Protein AF-A0A0F8ZJ86-F1 (afdb_monomer_lite)

Radius of gyration: 13.64 Å; chains: 1; bounding box: 29×19×41 Å

Foldseek 3Di:
DDKDKDKDFDADFFAAFFDKDKDKDFAQVFAAPKDKDKDWDDWPDPQWDWDWDWDGTHRRITMIMITTDRRHTGRHGGGMMIIIIHDDPD

Secondary structure (DSSP, 8-state):
---EEEEEE--SPPBPTT-EEEEEEE-TT--TT-EEEEEE-S---SS--EEEEEEEEETTEEEEEEEE-SSS-BS-TT-EEEEEEE----

Sequence (90 aa):
IDAYAGIITLDDTDLGTGAEIRMVVSNNKVAAGDVIALCIGDYADATGMGTATVEDVGAGVFTILLAETTGGNSFANSTTLNFVVIQNNA

Organism: NCBI:txid412755

Structure (mmCIF, N/CA/C/O backbone):
data_AF-A0A0F8ZJ86-F1
#
_entry.id   AF-A0A0F8ZJ86-F1
#
loop_
_atom_site.group_PDB
_atom_site.id
_atom_site.type_symbol
_atom_site.label_atom_id
_atom_site.label_alt_id
_atom_site.label_comp_id
_atom_site.label_asym_id
_atom_site.label_entity_id
_atom_site.label_seq_id
_atom_site.pdbx_PDB_ins_code
_atom_site.Cartn_x
_atom_site.Cartn_y
_atom_site.Cartn_z
_atom_site.occupancy
_atom_site.B_iso_or_equiv
_atom_site.auth_seq_id
_atom_site.auth_comp_id
_atom_site.auth_asym_id
_atom_site.auth_atom_id
_atom_site.pdbx_PDB_model_num
ATOM 1 N N . ILE A 1 1 ? -0.470 -2.937 24.063 1.00 58.62 1 ILE A N 1
ATOM 2 C CA . ILE A 1 1 ? -0.693 -2.412 22.700 1.00 58.62 1 ILE A CA 1
ATOM 3 C C . ILE A 1 1 ? -0.399 -3.575 21.784 1.00 58.62 1 ILE A C 1
ATOM 5 O O . ILE A 1 1 ? 0.752 -3.998 21.744 1.00 58.62 1 ILE A O 1
ATOM 9 N N . ASP A 1 2 ? -1.428 -4.134 21.159 1.00 67.69 2 ASP A N 1
ATOM 10 C CA . ASP A 1 2 ? -1.236 -5.158 20.136 1.00 67.69 2 ASP A CA 1
ATOM 11 C C . ASP A 1 2 ? -0.944 -4.438 18.818 1.00 67.69 2 ASP A C 1
ATOM 13 O O . ASP A 1 2 ? -1.664 -3.516 18.442 1.00 67.69 2 ASP A O 1
ATOM 17 N N . ALA A 1 3 ? 0.144 -4.810 18.145 1.00 77.69 3 ALA A N 1
ATOM 18 C CA . ALA A 1 3 ? 0.490 -4.275 16.834 1.00 77.69 3 ALA A CA 1
ATOM 19 C C . ALA A 1 3 ? 0.162 -5.338 15.782 1.00 77.69 3 ALA A C 1
ATOM 21 O O . ALA A 1 3 ? 0.878 -6.333 15.656 1.00 77.69 3 ALA A O 1
ATOM 22 N N . TYR A 1 4 ? -0.934 -5.148 15.049 1.00 92.88 4 TYR A N 1
ATOM 23 C CA . TYR A 1 4 ? -1.289 -6.027 13.937 1.00 92.88 4 TYR A CA 1
ATOM 24 C C . TYR A 1 4 ? -0.582 -5.540 12.676 1.00 92.88 4 TYR A C 1
ATOM 26 O O . TYR A 1 4 ? -0.756 -4.394 12.275 1.00 92.88 4 TYR A O 1
ATOM 34 N N . ALA A 1 5 ? 0.218 -6.397 12.054 1.00 95.19 5 ALA A N 1
ATOM 35 C CA . ALA A 1 5 ? 0.987 -6.070 10.859 1.00 95.19 5 ALA A CA 1
ATOM 36 C C . ALA A 1 5 ? 1.003 -7.251 9.886 1.00 95.19 5 ALA A C 1
ATOM 38 O O . ALA A 1 5 ? 0.696 -8.385 10.268 1.00 95.19 5 ALA A O 1
ATOM 39 N N . GLY A 1 6 ? 1.369 -6.988 8.636 1.00 95.50 6 GLY A N 1
ATOM 40 C CA . GLY A 1 6 ? 1.470 -8.024 7.618 1.00 95.50 6 GLY A CA 1
ATOM 41 C C . GLY A 1 6 ? 2.214 -7.577 6.368 1.00 95.50 6 GLY A C 1
ATOM 42 O O . GLY A 1 6 ? 2.566 -6.407 6.211 1.00 95.50 6 GLY A O 1
ATOM 43 N N . ILE A 1 7 ? 2.433 -8.552 5.488 1.00 96.00 7 ILE A N 1
ATOM 44 C CA . ILE A 1 7 ? 3.053 -8.380 4.176 1.00 96.00 7 ILE A CA 1
ATOM 45 C C . ILE A 1 7 ? 2.064 -8.885 3.127 1.00 96.00 7 ILE A C 1
ATOM 47 O O . ILE A 1 7 ? 1.510 -9.975 3.267 1.00 96.00 7 ILE A O 1
ATOM 51 N N . ILE A 1 8 ? 1.851 -8.094 2.083 1.00 94.69 8 ILE A N 1
ATOM 52 C CA . ILE A 1 8 ? 1.099 -8.457 0.882 1.00 94.69 8 ILE A CA 1
ATOM 53 C C . ILE A 1 8 ? 2.130 -8.680 -0.219 1.00 94.69 8 ILE A C 1
ATOM 55 O O . ILE A 1 8 ? 2.965 -7.811 -0.447 1.00 94.69 8 ILE A O 1
ATOM 59 N N . THR A 1 9 ? 2.099 -9.830 -0.887 1.00 93.94 9 THR A N 1
ATOM 60 C CA . THR A 1 9 ? 2.933 -10.091 -2.073 1.00 93.94 9 THR A CA 1
ATOM 61 C C . THR A 1 9 ? 2.059 -9.967 -3.309 1.00 93.94 9 THR A C 1
ATOM 63 O O . THR A 1 9 ? 0.992 -10.580 -3.352 1.00 93.94 9 THR A O 1
ATOM 66 N N . LEU A 1 10 ? 2.482 -9.158 -4.280 1.00 92.38 10 LEU A N 1
ATOM 67 C CA . LEU A 1 10 ? 1.772 -9.009 -5.546 1.00 92.38 10 LEU A CA 1
ATOM 68 C C . LEU A 1 10 ? 2.055 -10.222 -6.443 1.00 92.38 10 LEU A C 1
ATOM 70 O O . LEU A 1 10 ? 3.209 -10.619 -6.614 1.00 92.38 10 LEU A O 1
ATOM 74 N N . ASP A 1 11 ? 0.989 -10.804 -6.990 1.00 85.00 11 ASP A N 1
ATOM 75 C CA . ASP A 1 11 ? 1.013 -12.028 -7.811 1.00 85.00 11 ASP A CA 1
ATOM 76 C C . ASP A 1 11 ? 0.519 -11.780 -9.250 1.00 85.00 11 ASP A C 1
ATOM 78 O O . ASP A 1 11 ? 0.238 -12.716 -9.992 1.00 85.00 11 ASP A O 1
ATOM 82 N N . ASP A 1 12 ? 0.376 -10.515 -9.653 1.00 77.56 12 ASP A N 1
ATOM 83 C CA . ASP A 1 12 ? -0.106 -10.141 -10.988 1.00 77.56 12 ASP A CA 1
ATOM 84 C C . ASP A 1 12 ? 1.017 -9.540 -11.852 1.00 77.56 12 ASP A C 1
ATOM 86 O O . ASP A 1 12 ? 2.106 -9.216 -11.374 1.00 77.56 12 ASP A O 1
ATOM 90 N N . THR A 1 13 ? 0.731 -9.433 -13.146 1.00 75.12 13 THR A N 1
ATOM 91 C CA . THR A 1 13 ? 1.506 -8.712 -14.156 1.00 75.12 13 THR A CA 1
ATOM 92 C C . THR A 1 13 ? 1.618 -7.214 -13.867 1.00 75.12 13 THR A C 1
ATOM 94 O O . THR A 1 13 ? 0.688 -6.601 -13.344 1.00 75.12 13 THR A O 1
ATOM 97 N N . ASP A 1 14 ? 2.757 -6.632 -14.253 1.00 89.19 14 ASP A N 1
ATOM 98 C CA . ASP A 1 14 ? 3.094 -5.224 -14.039 1.00 89.19 14 ASP A CA 1
ATOM 99 C C . ASP A 1 14 ? 1.988 -4.268 -14.523 1.00 89.19 14 ASP A C 1
ATOM 101 O O . ASP A 1 14 ? 1.367 -4.455 -15.577 1.00 89.19 14 ASP A O 1
ATOM 105 N N . LEU A 1 15 ? 1.817 -3.161 -13.806 1.00 93.38 15 LEU A N 1
ATOM 106 C CA . LEU A 1 15 ? 1.030 -2.025 -14.261 1.00 93.38 15 LEU A CA 1
ATOM 107 C C . LEU A 1 15 ? 1.739 -1.323 -15.417 1.00 93.38 15 LEU A C 1
ATOM 109 O O . LEU A 1 15 ? 2.860 -0.837 -15.273 1.00 93.38 15 LEU A O 1
ATOM 113 N N . GLY A 1 16 ? 1.052 -1.228 -16.554 1.00 91.81 16 GLY A N 1
ATOM 114 C CA . GLY A 1 16 ? 1.510 -0.433 -17.690 1.00 91.81 16 GLY A CA 1
ATOM 115 C C . GLY A 1 16 ? 1.516 1.075 -17.405 1.00 91.81 16 GLY A C 1
ATOM 116 O O . GLY A 1 16 ? 0.972 1.549 -16.409 1.00 91.81 16 GLY A O 1
ATOM 117 N N . THR A 1 17 ? 2.105 1.843 -18.323 1.00 92.44 17 THR A N 1
ATOM 118 C CA . THR A 1 17 ? 2.258 3.302 -18.218 1.00 92.44 17 THR A CA 1
ATOM 119 C C . THR A 1 17 ? 0.960 4.028 -17.846 1.00 92.44 17 THR A C 1
ATOM 121 O O . THR A 1 17 ? -0.036 3.943 -18.568 1.00 92.44 17 THR A O 1
ATOM 124 N N . GLY A 1 18 ? 1.002 4.789 -16.748 1.00 92.00 18 GLY A N 1
ATOM 125 C CA . GLY A 1 18 ? -0.120 5.581 -16.232 1.00 92.00 18 GLY A CA 1
ATOM 126 C C . GLY A 1 18 ? -1.319 4.763 -15.746 1.00 92.00 18 GLY A C 1
ATOM 127 O O . GLY A 1 18 ? -2.395 5.329 -15.549 1.00 92.00 18 GLY A O 1
ATOM 128 N N . ALA A 1 19 ? -1.172 3.444 -15.601 1.00 95.00 19 ALA A N 1
ATOM 129 C CA . ALA A 1 19 ? -2.238 2.586 -15.115 1.00 95.00 19 ALA A CA 1
ATOM 130 C C . ALA A 1 19 ? -2.393 2.680 -13.593 1.00 95.00 19 ALA A C 1
ATOM 132 O O . ALA A 1 19 ? -1.438 2.908 -12.845 1.00 95.00 19 ALA A O 1
ATOM 133 N N . GLU A 1 20 ? -3.622 2.432 -13.152 1.00 95.81 20 GLU A N 1
ATOM 134 C CA . GLU A 1 20 ? -4.005 2.354 -11.750 1.00 95.81 20 GLU A CA 1
ATOM 135 C C . GLU A 1 20 ? -4.818 1.083 -11.498 1.00 95.81 20 GLU A C 1
ATOM 137 O O . GLU A 1 20 ? -5.647 0.689 -12.325 1.00 95.81 20 GLU A O 1
ATOM 142 N N . ILE A 1 21 ? -4.637 0.474 -10.327 1.00 95.12 21 ILE A N 1
ATOM 143 C CA . ILE A 1 21 ? -5.464 -0.642 -9.857 1.00 95.12 21 ILE A CA 1
ATOM 144 C C . ILE A 1 21 ? -5.858 -0.447 -8.396 1.00 95.12 21 ILE A C 1
ATOM 146 O O . ILE A 1 21 ? -5.075 0.032 -7.577 1.00 95.12 21 ILE A O 1
ATOM 150 N N . ARG A 1 22 ? -7.082 -0.864 -8.062 1.00 96.25 22 ARG A N 1
ATOM 151 C CA . ARG A 1 22 ? -7.565 -0.951 -6.683 1.00 96.25 22 ARG A CA 1
ATOM 152 C C . ARG A 1 22 ? -7.607 -2.400 -6.230 1.00 96.25 22 ARG A C 1
ATOM 154 O O . ARG A 1 22 ? -8.217 -3.239 -6.890 1.00 96.25 22 ARG A O 1
ATOM 161 N N . MET A 1 23 ? -7.002 -2.670 -5.083 1.00 95.00 23 MET A N 1
ATOM 162 C CA . MET A 1 23 ? -6.995 -3.972 -4.429 1.00 95.00 23 MET A CA 1
ATOM 163 C C . MET A 1 23 ? -7.771 -3.893 -3.123 1.00 95.00 23 MET A C 1
ATOM 165 O O . MET A 1 23 ? -7.551 -2.994 -2.314 1.00 95.00 23 MET A O 1
ATOM 169 N N . VAL A 1 24 ? -8.646 -4.865 -2.896 1.00 96.50 24 VAL A N 1
ATOM 170 C CA . VAL A 1 24 ? -9.395 -4.997 -1.646 1.00 96.50 24 VAL A CA 1
ATOM 171 C C . VAL A 1 24 ? -8.713 -6.053 -0.785 1.00 96.50 24 VAL A C 1
ATOM 173 O O . VAL A 1 24 ? -8.640 -7.220 -1.167 1.00 96.50 24 VAL A O 1
ATOM 176 N N . VAL A 1 25 ? -8.222 -5.655 0.386 1.00 96.56 25 VAL A N 1
ATOM 177 C CA . VAL A 1 25 ? -7.517 -6.534 1.322 1.00 96.56 25 VAL A CA 1
ATOM 178 C C . VAL A 1 25 ? -8.451 -6.915 2.459 1.00 96.56 25 VAL A C 1
ATOM 180 O O . VAL A 1 25 ? -8.816 -6.080 3.282 1.00 96.56 25 VAL A O 1
ATOM 183 N N . SER A 1 26 ? -8.830 -8.190 2.533 1.00 97.00 26 SER A N 1
ATOM 184 C CA . SER A 1 26 ? -9.597 -8.722 3.665 1.00 97.00 26 SER A CA 1
ATOM 185 C C . SER A 1 26 ? -8.683 -9.018 4.856 1.00 97.00 26 SER A C 1
ATOM 187 O O . SER A 1 26 ? -7.721 -9.775 4.737 1.00 97.00 26 SER A O 1
ATOM 189 N N . ASN A 1 27 ? -8.995 -8.456 6.023 1.00 95.88 27 ASN A N 1
ATOM 190 C CA . ASN A 1 27 ? -8.245 -8.669 7.257 1.00 95.88 27 ASN A CA 1
ATOM 191 C C . ASN A 1 27 ? -9.161 -8.542 8.484 1.00 95.88 27 ASN A C 1
ATOM 193 O O . ASN A 1 27 ? -9.620 -7.456 8.823 1.00 95.88 27 ASN A O 1
ATOM 197 N N . ASN A 1 28 ? -9.382 -9.647 9.201 1.00 94.88 28 ASN A N 1
ATOM 198 C CA . ASN A 1 28 ? -10.284 -9.699 10.360 1.00 94.88 28 ASN A CA 1
ATOM 199 C C . ASN A 1 28 ? -9.783 -8.955 11.613 1.00 94.88 28 ASN A C 1
ATOM 201 O O . ASN A 1 28 ? -10.469 -8.963 12.635 1.00 94.88 28 ASN A O 1
ATOM 205 N N . LYS A 1 29 ? -8.589 -8.358 11.562 1.00 93.56 29 LYS A N 1
ATOM 206 C CA . LYS A 1 29 ? -8.035 -7.504 12.620 1.00 93.56 29 LYS A CA 1
ATOM 207 C C . LYS A 1 29 ? -8.320 -6.023 12.406 1.00 93.56 29 LYS A C 1
ATOM 209 O O . LYS A 1 29 ? -8.070 -5.246 13.317 1.00 93.56 29 LYS A O 1
ATOM 214 N N . VAL A 1 30 ? -8.827 -5.657 11.231 1.00 94.56 30 VAL A N 1
ATOM 215 C CA . VAL A 1 30 ? -9.163 -4.280 10.872 1.00 94.56 30 VAL A CA 1
ATOM 216 C C . VAL A 1 30 ? -10.610 -3.997 11.260 1.00 94.56 30 VAL A C 1
ATOM 218 O O . VAL A 1 30 ? -11.518 -4.751 10.902 1.00 94.56 30 VAL A O 1
ATOM 221 N N . ALA A 1 31 ? -10.831 -2.911 11.988 1.00 93.75 31 ALA A N 1
ATOM 222 C CA . ALA A 1 31 ? -12.142 -2.349 12.273 1.00 93.75 31 ALA A CA 1
ATOM 223 C C . ALA A 1 31 ? -12.369 -1.063 11.464 1.00 93.75 31 ALA A C 1
ATOM 225 O O . ALA A 1 31 ? -11.433 -0.413 11.000 1.00 93.75 31 ALA A O 1
ATOM 226 N N . ALA A 1 32 ? -13.637 -0.676 11.307 1.00 93.69 32 ALA A N 1
ATOM 227 C CA . ALA A 1 32 ? -13.965 0.607 10.696 1.00 93.69 32 ALA A CA 1
ATOM 228 C C . ALA A 1 32 ? -13.391 1.755 11.544 1.00 93.69 32 ALA A C 1
ATOM 230 O O . ALA A 1 32 ? -13.609 1.804 12.755 1.00 93.69 32 ALA A O 1
ATOM 231 N N . GLY A 1 33 ? -12.685 2.681 10.895 1.00 90.94 33 GLY A N 1
ATOM 232 C CA . GLY A 1 33 ? -12.036 3.816 11.553 1.00 90.94 33 GLY A CA 1
ATOM 233 C C . GLY A 1 33 ? -10.606 3.560 12.033 1.00 90.94 33 GLY A C 1
ATOM 234 O O . GLY A 1 33 ? -9.973 4.511 12.490 1.00 90.94 33 GLY A O 1
ATOM 235 N N . ASP A 1 34 ? -10.080 2.337 11.909 1.00 94.19 34 ASP A N 1
ATOM 236 C CA . ASP A 1 34 ? -8.641 2.097 12.053 1.00 94.19 34 ASP A CA 1
ATOM 237 C C . ASP A 1 34 ? -7.852 2.860 10.979 1.00 94.19 34 ASP A C 1
ATOM 239 O O . ASP A 1 34 ? -8.359 3.173 9.899 1.00 94.19 34 ASP A O 1
ATOM 243 N N . VAL A 1 35 ? -6.578 3.133 11.259 1.00 94.19 35 VAL A N 1
ATOM 244 C CA . VAL A 1 35 ? -5.650 3.691 10.271 1.00 94.19 35 VAL A CA 1
ATOM 245 C C . VAL A 1 35 ? -4.702 2.596 9.808 1.00 94.19 35 VAL A C 1
ATOM 247 O O . VAL A 1 35 ? -4.092 1.903 10.619 1.00 94.19 35 VAL A O 1
ATOM 250 N N . ILE A 1 36 ? -4.535 2.460 8.494 1.00 96.56 36 ILE A N 1
ATOM 251 C CA . ILE A 1 36 ? -3.553 1.547 7.909 1.00 96.56 36 ILE A CA 1
ATOM 252 C C . ILE A 1 36 ? -2.354 2.365 7.442 1.00 96.56 36 ILE A C 1
ATOM 254 O O . ILE A 1 36 ? -2.454 3.146 6.497 1.00 96.56 36 ILE A O 1
ATOM 258 N N . ALA A 1 37 ? -1.209 2.176 8.094 1.00 95.69 37 ALA A N 1
ATOM 259 C CA . ALA A 1 37 ? 0.054 2.685 7.576 1.00 95.69 37 ALA A CA 1
ATOM 260 C C . ALA A 1 37 ? 0.631 1.642 6.615 1.00 95.69 37 ALA A C 1
ATOM 262 O O . ALA A 1 37 ? 0.933 0.521 7.024 1.00 95.69 37 ALA A O 1
ATOM 263 N N . LEU A 1 38 ? 0.752 2.020 5.343 1.00 97.38 38 LEU A N 1
ATOM 264 C CA . LEU A 1 38 ? 1.212 1.174 4.245 1.00 97.38 38 LEU A CA 1
ATOM 265 C C . LEU A 1 38 ? 2.539 1.708 3.705 1.00 97.38 38 LEU A C 1
ATOM 267 O O . LEU A 1 38 ? 2.713 2.916 3.551 1.00 97.38 38 LEU A O 1
ATOM 271 N N . CYS A 1 39 ? 3.457 0.805 3.385 1.00 96.06 39 CYS A N 1
ATOM 272 C CA . CYS A 1 39 ? 4.695 1.121 2.691 1.00 96.06 39 CYS A CA 1
ATOM 273 C C . CYS A 1 39 ? 4.972 0.057 1.632 1.00 96.06 39 CYS A C 1
ATOM 275 O O . CYS A 1 39 ? 4.662 -1.119 1.831 1.00 96.06 39 CYS A O 1
ATOM 277 N N . ILE A 1 40 ? 5.597 0.456 0.530 1.00 95.75 40 ILE A N 1
ATOM 278 C CA . ILE A 1 40 ? 6.149 -0.511 -0.411 1.00 95.75 40 ILE A CA 1
ATOM 279 C C . ILE A 1 40 ? 7.419 -1.086 0.226 1.00 95.75 40 ILE A C 1
ATOM 281 O O . ILE A 1 40 ? 8.289 -0.339 0.668 1.00 95.75 40 ILE A O 1
ATOM 285 N N . GLY A 1 41 ? 7.458 -2.407 0.377 1.00 92.19 41 GLY A N 1
ATOM 286 C CA . GLY A 1 41 ? 8.535 -3.133 1.036 1.00 92.19 41 GLY A CA 1
ATOM 287 C C . GLY A 1 41 ? 9.707 -3.353 0.093 1.00 92.19 41 GLY A C 1
ATOM 288 O O . GLY A 1 41 ? 10.633 -2.550 0.048 1.00 92.19 41 GLY A O 1
ATOM 289 N N . ASP A 1 42 ? 9.652 -4.461 -0.637 1.00 92.19 42 ASP A N 1
ATOM 290 C CA . ASP A 1 42 ? 10.560 -4.753 -1.743 1.00 92.19 42 ASP A CA 1
ATOM 291 C C . ASP A 1 42 ? 9.900 -4.346 -3.060 1.00 92.19 42 ASP A C 1
ATOM 293 O O . ASP A 1 42 ? 8.788 -4.794 -3.352 1.00 92.19 42 ASP A O 1
ATOM 297 N N . TYR A 1 43 ? 10.563 -3.474 -3.815 1.00 91.38 43 TYR A N 1
ATOM 298 C CA . TYR A 1 43 ? 10.082 -2.971 -5.098 1.00 91.38 43 TYR A CA 1
ATOM 299 C C . TYR A 1 43 ? 10.790 -3.752 -6.207 1.00 91.38 43 TYR A C 1
ATOM 301 O O . TYR A 1 43 ? 11.976 -3.536 -6.451 1.00 91.38 43 TYR A O 1
ATOM 309 N N . ALA A 1 44 ? 10.081 -4.691 -6.838 1.00 87.75 44 ALA A N 1
ATOM 310 C CA . ALA A 1 44 ? 10.708 -5.705 -7.686 1.00 87.75 44 ALA A CA 1
ATOM 311 C C . ALA A 1 44 ? 11.041 -5.225 -9.113 1.00 87.75 44 ALA A C 1
ATOM 313 O O . ALA A 1 44 ? 11.676 -5.961 -9.870 1.00 87.75 44 ALA A O 1
ATOM 314 N N . ASP A 1 45 ? 10.661 -4.001 -9.495 1.00 87.25 45 ASP A N 1
ATOM 315 C CA . ASP A 1 45 ? 11.054 -3.427 -10.783 1.00 87.25 45 ASP A CA 1
ATOM 316 C C . ASP A 1 45 ? 12.386 -2.682 -10.713 1.00 87.25 45 ASP A C 1
ATOM 318 O O . ASP A 1 45 ? 12.672 -1.923 -9.788 1.00 87.25 45 ASP A O 1
ATOM 322 N N . ALA A 1 46 ? 13.172 -2.811 -11.781 1.00 83.88 46 ALA A N 1
ATOM 323 C CA . ALA A 1 46 ? 14.424 -2.076 -11.926 1.00 83.88 46 ALA A CA 1
ATOM 324 C C . ALA A 1 46 ? 14.237 -0.625 -12.407 1.00 83.88 46 ALA A C 1
ATOM 326 O O . ALA A 1 46 ? 15.131 0.198 -12.210 1.00 83.88 46 ALA A O 1
ATOM 327 N N . THR A 1 47 ? 13.134 -0.320 -13.103 1.00 84.69 47 THR A N 1
ATOM 328 C CA . THR A 1 47 ? 12.981 0.956 -13.830 1.00 84.69 47 THR A CA 1
ATOM 329 C C . THR A 1 47 ? 11.644 1.656 -13.657 1.00 84.69 47 THR A C 1
ATOM 331 O O . THR A 1 47 ? 11.627 2.883 -13.720 1.00 84.69 47 THR A O 1
ATOM 334 N N . GLY A 1 48 ? 10.536 0.930 -13.494 1.00 88.81 48 GLY A N 1
ATOM 335 C CA . GLY A 1 48 ? 9.273 1.584 -13.171 1.00 88.81 48 GLY A CA 1
ATOM 336 C C . GLY A 1 48 ? 9.193 1.911 -11.695 1.00 88.81 48 GLY A C 1
ATOM 337 O O . GLY A 1 48 ? 9.841 1.273 -10.868 1.00 88.81 48 GLY A O 1
ATOM 338 N N . MET A 1 49 ? 8.399 2.920 -11.366 1.00 91.62 49 MET A N 1
ATOM 339 C CA . MET A 1 49 ? 8.023 3.213 -9.994 1.00 91.62 49 MET A CA 1
ATOM 340 C C . MET A 1 49 ? 6.551 3.589 -9.906 1.00 91.62 49 MET A C 1
ATOM 342 O O . MET A 1 49 ? 5.974 4.217 -10.801 1.00 91.62 49 MET A O 1
ATOM 346 N N . GLY A 1 50 ? 5.979 3.316 -8.746 1.00 94.00 50 GLY A N 1
ATOM 347 C CA . GLY A 1 50 ? 4.609 3.648 -8.447 1.00 94.00 50 GLY A CA 1
ATOM 348 C C . GLY A 1 50 ? 4.386 3.999 -6.989 1.00 94.00 50 GLY A C 1
ATOM 349 O O . GLY A 1 50 ? 5.268 3.873 -6.138 1.00 94.00 50 GLY A O 1
ATOM 350 N N . THR A 1 51 ? 3.174 4.451 -6.706 1.00 96.31 51 THR A N 1
ATOM 351 C CA . THR A 1 51 ? 2.718 4.772 -5.352 1.00 96.31 51 THR A CA 1
ATOM 352 C C . THR A 1 51 ? 1.677 3.768 -4.898 1.00 96.31 51 THR A C 1
ATOM 354 O O . THR A 1 51 ? 0.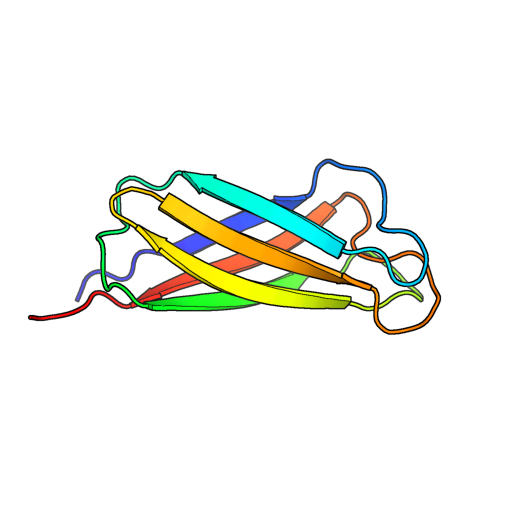817 3.385 -5.687 1.00 96.31 51 THR A O 1
ATOM 357 N N . ALA A 1 52 ? 1.725 3.398 -3.620 1.00 96.94 52 ALA A N 1
ATOM 358 C CA . ALA A 1 52 ? 0.701 2.599 -2.964 1.00 96.94 52 ALA A CA 1
ATOM 359 C C . ALA A 1 52 ? 0.013 3.444 -1.885 1.00 96.94 52 ALA A C 1
ATOM 361 O O . ALA A 1 52 ? 0.682 3.969 -0.995 1.00 96.94 52 ALA A O 1
ATOM 362 N N . THR A 1 53 ? -1.311 3.570 -1.958 1.00 97.56 53 THR A N 1
ATOM 363 C CA . THR A 1 53 ? -2.103 4.424 -1.059 1.00 97.56 53 THR A CA 1
ATOM 364 C C . THR A 1 53 ? -3.279 3.646 -0.498 1.00 97.5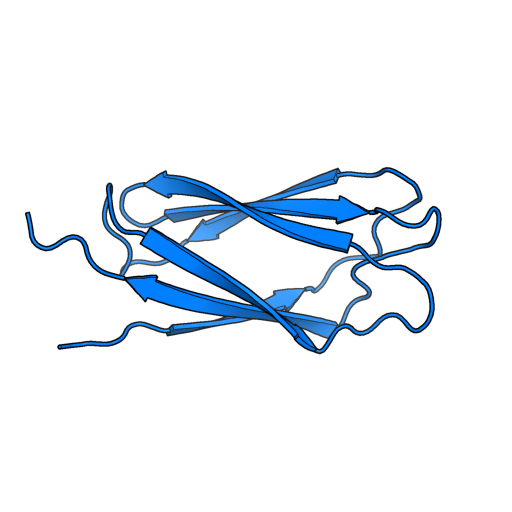6 53 THR A C 1
ATOM 366 O O . THR A 1 53 ? -3.946 2.937 -1.240 1.00 97.56 53 THR A O 1
ATOM 369 N N . VAL A 1 54 ? -3.573 3.789 0.793 1.00 97.81 54 VAL A N 1
ATOM 370 C CA . VAL A 1 54 ? -4.821 3.269 1.371 1.00 97.81 54 VAL A CA 1
ATOM 371 C C . VAL A 1 54 ? -5.926 4.299 1.144 1.00 97.81 54 VAL A C 1
ATOM 373 O O . VAL A 1 54 ? -5.791 5.438 1.584 1.00 97.81 54 VAL A O 1
ATOM 376 N N . GLU A 1 55 ? -6.997 3.916 0.447 1.00 97.19 55 GLU A N 1
ATOM 377 C CA . GLU A 1 55 ? -8.112 4.817 0.103 1.00 97.19 55 GLU A CA 1
ATOM 378 C C . GLU A 1 55 ? -9.295 4.713 1.078 1.00 97.19 55 GLU A C 1
ATOM 380 O O . GLU A 1 55 ? -9.957 5.717 1.334 1.00 97.19 55 GLU A O 1
ATOM 385 N N . ASP A 1 56 ? -9.571 3.517 1.612 1.00 96.38 56 ASP A N 1
ATOM 386 C CA . ASP A 1 56 ? -10.712 3.266 2.503 1.00 96.38 56 ASP A CA 1
ATOM 387 C C . ASP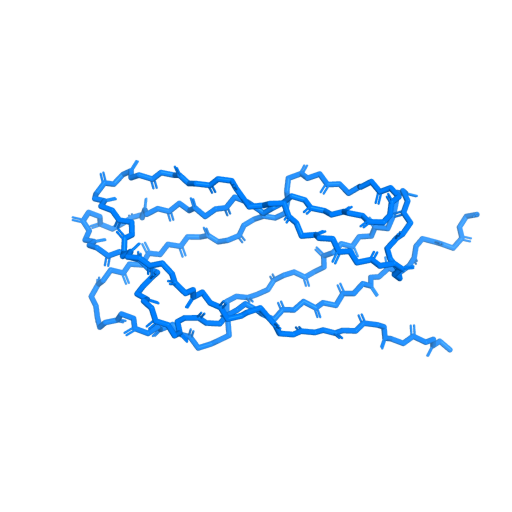 A 1 56 ? -10.416 2.146 3.513 1.00 96.38 56 ASP A C 1
ATOM 389 O O . ASP A 1 56 ? -9.672 1.208 3.207 1.00 96.38 56 ASP A O 1
ATOM 393 N N . VAL A 1 57 ? -11.012 2.237 4.705 1.00 97.06 57 VAL A N 1
ATOM 394 C CA . VAL A 1 57 ? -10.859 1.275 5.808 1.00 97.06 57 VAL A CA 1
ATOM 395 C C . VAL A 1 57 ? -12.227 0.961 6.412 1.00 97.06 57 VAL A C 1
ATOM 397 O O . VAL A 1 57 ? -12.827 1.763 7.131 1.00 97.06 57 VAL A O 1
ATOM 400 N N . GLY A 1 58 ? -12.706 -0.250 6.139 1.00 95.94 58 GLY A N 1
ATOM 401 C CA . GLY A 1 58 ? -13.958 -0.789 6.654 1.00 95.94 58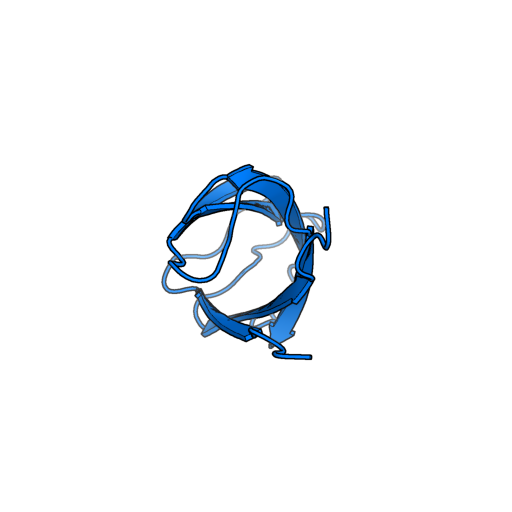 GLY A CA 1
ATOM 402 C C . GLY A 1 58 ? -13.738 -1.896 7.683 1.00 95.94 58 GLY A C 1
ATOM 403 O O . GLY A 1 58 ? -12.631 -2.375 7.917 1.00 95.94 58 GLY A O 1
ATOM 404 N N . ALA A 1 59 ? -14.823 -2.361 8.301 1.00 96.12 59 ALA A N 1
ATOM 405 C CA . ALA A 1 59 ? -14.742 -3.518 9.185 1.00 96.12 59 ALA A CA 1
ATOM 406 C C . ALA A 1 59 ? -14.331 -4.769 8.389 1.00 96.12 59 ALA A C 1
ATOM 408 O O . ALA A 1 59 ? -15.026 -5.189 7.463 1.00 96.12 59 ALA A O 1
ATOM 409 N N . GLY A 1 60 ? -13.205 -5.370 8.766 1.00 96.38 60 GLY A N 1
ATOM 410 C CA . GLY A 1 60 ? -12.658 -6.567 8.140 1.00 96.38 60 GLY A CA 1
ATOM 411 C C . GLY A 1 60 ? -11.935 -6.333 6.811 1.00 96.38 60 GLY A C 1
ATOM 412 O O . GLY A 1 60 ? -11.566 -7.317 6.166 1.00 96.38 60 GLY A O 1
ATOM 413 N N . VAL A 1 61 ? -11.760 -5.083 6.362 1.00 97.44 61 V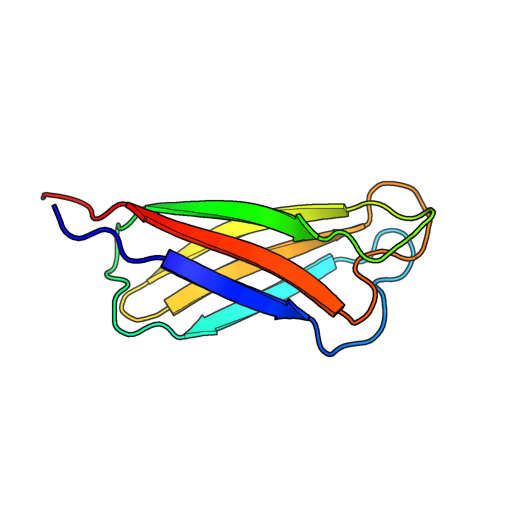AL A N 1
ATOM 414 C CA . VAL A 1 61 ? -11.281 -4.789 5.004 1.00 97.44 61 VAL A CA 1
ATOM 415 C C . VAL A 1 61 ? -10.621 -3.415 4.879 1.00 97.44 61 VAL A C 1
ATOM 417 O O . VAL A 1 61 ? -11.003 -2.471 5.559 1.00 97.44 61 VAL A O 1
ATOM 420 N N . PHE A 1 62 ? -9.672 -3.272 3.958 1.00 97.81 62 PHE A N 1
ATOM 421 C CA . PHE A 1 62 ? -9.203 -1.967 3.487 1.00 97.81 62 PHE A CA 1
ATOM 422 C C . PHE A 1 62 ? -8.871 -2.008 1.993 1.00 97.81 62 PHE A C 1
ATOM 424 O O . PHE A 1 62 ? -8.571 -3.072 1.446 1.00 97.81 62 PHE A O 1
ATOM 431 N N . THR A 1 63 ? -8.933 -0.855 1.333 1.00 98.06 63 THR A N 1
ATOM 432 C CA . THR A 1 63 ? -8.674 -0.719 -0.107 1.00 98.06 63 THR A CA 1
ATOM 433 C C . THR A 1 63 ? -7.340 -0.024 -0.339 1.00 98.06 63 THR A C 1
ATOM 435 O O . THR A 1 63 ? -7.080 1.029 0.243 1.00 98.06 63 THR A O 1
ATOM 438 N N . ILE A 1 64 ? -6.508 -0.599 -1.206 1.00 97.94 64 ILE A N 1
ATOM 439 C CA . ILE A 1 64 ? -5.234 -0.031 -1.654 1.00 97.94 64 ILE A CA 1
ATOM 440 C C . ILE A 1 64 ? -5.364 0.388 -3.121 1.00 97.94 64 ILE A C 1
ATOM 442 O O . ILE A 1 64 ? -5.793 -0.415 -3.944 1.00 97.94 64 ILE A O 1
ATOM 446 N N . LEU A 1 65 ? -4.930 1.598 -3.457 1.00 97.31 65 LEU A N 1
ATOM 447 C CA . LEU A 1 65 ? -4.648 2.045 -4.819 1.00 97.31 65 LEU A CA 1
ATOM 448 C C . LEU A 1 65 ? -3.156 1.879 -5.113 1.00 97.31 65 LEU A C 1
ATOM 450 O O . LEU A 1 65 ? -2.325 2.399 -4.365 1.00 97.31 65 LEU A O 1
ATOM 454 N N . LEU A 1 66 ? -2.830 1.212 -6.217 1.00 96.31 66 LEU A N 1
ATOM 455 C CA . LEU A 1 66 ? -1.503 1.242 -6.829 1.00 96.31 66 LEU A CA 1
ATOM 456 C C . LEU A 1 66 ? -1.564 2.082 -8.106 1.00 96.31 66 LEU A C 1
ATOM 458 O O . LEU A 1 66 ? -2.493 1.910 -8.894 1.00 96.31 66 LEU A O 1
ATOM 462 N N . ALA A 1 67 ? -0.581 2.956 -8.314 1.00 96.06 67 ALA A N 1
ATOM 463 C CA . ALA A 1 67 ? -0.498 3.822 -9.492 1.00 96.06 67 ALA A CA 1
ATOM 464 C C . ALA A 1 67 ? 0.928 3.861 -10.056 1.00 96.06 67 ALA A C 1
ATOM 466 O O . ALA A 1 67 ? 1.872 4.064 -9.293 1.00 96.06 67 ALA A O 1
ATOM 467 N N . GLU A 1 68 ? 1.083 3.689 -11.371 1.00 95.19 68 GLU A N 1
ATOM 468 C CA . GLU A 1 68 ? 2.341 3.880 -12.115 1.00 95.19 68 GLU A CA 1
ATOM 469 C C . GLU A 1 68 ? 2.649 5.383 -12.259 1.00 95.19 68 GLU A C 1
ATOM 471 O O . GLU A 1 68 ? 1.754 6.169 -12.570 1.00 95.19 68 GLU A O 1
ATOM 476 N N . THR A 1 69 ? 3.895 5.813 -12.026 1.00 93.56 69 THR A N 1
ATOM 477 C CA . THR A 1 69 ? 4.231 7.254 -11.903 1.00 93.56 69 THR A CA 1
ATOM 478 C C . THR A 1 69 ? 5.390 7.752 -12.768 1.00 93.56 69 THR A C 1
ATOM 480 O O . THR A 1 69 ? 5.690 8.946 -12.787 1.00 93.56 69 THR A O 1
ATOM 483 N N . THR A 1 70 ? 6.055 6.863 -13.488 1.00 90.56 70 THR A N 1
ATOM 484 C CA . THR A 1 70 ? 7.324 7.103 -14.192 1.00 90.56 70 THR A CA 1
ATOM 485 C C . THR A 1 70 ? 7.257 6.910 -15.702 1.00 90.56 70 THR A C 1
ATOM 487 O O . THR A 1 70 ? 8.213 7.246 -16.401 1.00 90.56 70 THR A O 1
ATOM 490 N N . GLY A 1 71 ? 6.149 6.392 -16.229 1.00 84.44 71 GLY A N 1
ATOM 491 C CA . GLY A 1 71 ? 6.022 6.008 -17.628 1.00 84.44 71 GLY A CA 1
ATOM 492 C C . GLY A 1 71 ? 6.587 4.624 -17.952 1.00 84.44 71 GLY A C 1
ATOM 493 O O . GLY A 1 71 ? 6.633 4.271 -19.130 1.00 84.44 71 GLY A O 1
ATOM 494 N N . GLY A 1 72 ? 6.997 3.844 -16.947 1.00 86.31 72 GLY A N 1
ATOM 495 C CA . GLY A 1 72 ? 7.553 2.497 -17.094 1.00 86.31 72 GLY A CA 1
ATOM 496 C C . GLY A 1 72 ? 6.755 1.461 -16.304 1.00 86.31 72 GLY A C 1
ATOM 497 O O . GLY A 1 72 ? 6.167 1.789 -15.278 1.00 86.31 72 GLY A O 1
ATOM 498 N N . ASN A 1 73 ? 6.744 0.211 -16.776 1.00 90.44 73 ASN A N 1
ATOM 499 C CA . ASN A 1 73 ? 6.070 -0.895 -16.088 1.00 90.44 73 ASN A CA 1
ATOM 500 C C . ASN A 1 73 ? 6.430 -0.932 -14.599 1.00 90.44 73 ASN A C 1
ATOM 502 O O . ASN A 1 73 ? 7.614 -0.907 -14.271 1.00 90.44 73 ASN A O 1
ATOM 506 N N . SER A 1 74 ? 5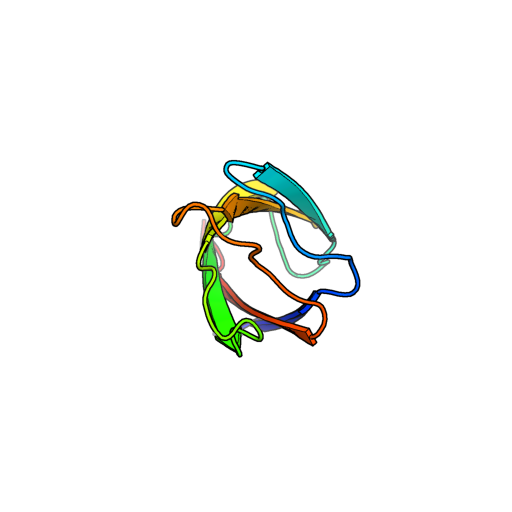.418 -0.961 -13.735 1.00 93.50 74 SER A N 1
ATOM 507 C CA . SER A 1 74 ? 5.565 -0.866 -12.281 1.00 93.50 74 SER A CA 1
ATOM 508 C C . SER A 1 74 ? 4.821 -1.975 -11.554 1.00 93.50 74 SER A C 1
ATOM 510 O O . SER A 1 74 ? 3.811 -2.462 -12.049 1.00 93.50 74 SER A O 1
ATOM 512 N N . PHE A 1 75 ? 5.247 -2.273 -10.329 1.00 93.69 75 PHE A N 1
ATOM 513 C CA . PHE A 1 75 ? 4.687 -3.318 -9.479 1.00 93.69 75 PHE A CA 1
ATOM 514 C C . PHE A 1 75 ? 4.825 -4.715 -10.089 1.00 93.69 75 PHE A C 1
ATOM 516 O O . PHE A 1 75 ? 3.853 -5.469 -10.122 1.00 93.69 75 PHE A O 1
ATOM 523 N N . ALA A 1 76 ? 6.039 -5.069 -10.524 1.00 90.56 76 ALA A N 1
ATOM 524 C CA . ALA A 1 76 ? 6.346 -6.423 -10.962 1.00 90.56 76 ALA A CA 1
ATOM 525 C C . ALA A 1 76 ? 5.913 -7.468 -9.938 1.00 90.56 76 ALA A C 1
ATOM 527 O O . ALA A 1 76 ? 5.917 -7.230 -8.718 1.00 90.56 76 ALA A O 1
ATOM 528 N N . ASN A 1 77 ? 5.595 -8.655 -10.452 1.00 83.62 77 ASN A N 1
ATOM 529 C CA . ASN A 1 77 ? 5.344 -9.827 -9.631 1.00 83.62 77 ASN A CA 1
ATOM 530 C C . ASN A 1 77 ? 6.487 -9.999 -8.620 1.00 83.62 77 ASN A C 1
ATOM 532 O O . ASN A 1 77 ? 7.652 -9.813 -8.960 1.00 83.62 77 ASN A O 1
ATOM 536 N N . SER A 1 78 ? 6.154 -10.342 -7.374 1.00 88.06 78 SER A N 1
ATOM 537 C CA . SER A 1 78 ? 7.041 -10.328 -6.191 1.00 88.06 78 SER A CA 1
ATOM 538 C C . SER A 1 78 ? 7.264 -8.986 -5.487 1.00 88.06 78 SER A C 1
ATOM 540 O O . SER A 1 78 ? 7.800 -8.998 -4.378 1.00 88.06 78 SER A O 1
ATOM 542 N N . THR A 1 79 ? 6.778 -7.856 -6.018 1.00 94.25 79 THR A N 1
ATOM 543 C CA . THR A 1 79 ? 6.714 -6.612 -5.232 1.00 94.25 79 THR A CA 1
ATOM 544 C C . THR A 1 79 ? 5.909 -6.860 -3.957 1.00 94.25 79 THR A C 1
ATOM 546 O O . THR A 1 79 ? 4.850 -7.496 -3.984 1.00 94.25 79 THR A O 1
ATOM 549 N N . THR A 1 80 ? 6.405 -6.375 -2.820 1.00 95.62 80 THR A N 1
ATOM 550 C CA . THR A 1 80 ? 5.741 -6.553 -1.524 1.00 95.62 80 THR A CA 1
ATOM 551 C C . THR A 1 80 ? 5.263 -5.230 -0.953 1.00 95.62 80 THR A C 1
ATOM 553 O O . THR A 1 80 ? 5.915 -4.199 -1.090 1.00 95.62 80 THR A O 1
ATOM 556 N N . LEU A 1 81 ? 4.123 -5.252 -0.266 1.00 96.88 81 LEU A N 1
ATOM 557 C CA . LEU A 1 81 ? 3.611 -4.131 0.514 1.00 96.88 81 LEU A CA 1
ATOM 558 C C . LEU A 1 81 ? 3.579 -4.529 1.986 1.00 96.88 81 LEU A C 1
ATOM 560 O O . LEU A 1 81 ? 2.986 -5.543 2.349 1.00 96.88 81 LEU A O 1
ATOM 564 N N . ASN A 1 82 ? 4.183 -3.711 2.836 1.00 97.19 82 ASN A N 1
ATOM 565 C CA . ASN A 1 82 ? 4.151 -3.881 4.281 1.00 97.19 82 ASN A CA 1
ATOM 566 C C . ASN A 1 82 ? 3.088 -2.964 4.868 1.00 97.19 82 ASN A C 1
ATOM 568 O O . ASN A 1 82 ? 3.005 -1.792 4.495 1.00 97.19 82 ASN A O 1
ATOM 572 N N . PHE A 1 83 ? 2.315 -3.465 5.825 1.00 97.25 83 PHE A N 1
ATOM 573 C CA . PHE A 1 83 ? 1.346 -2.638 6.531 1.00 97.25 83 PHE A CA 1
ATOM 574 C C . PHE A 1 83 ? 1.342 -2.896 8.033 1.00 97.25 83 PHE A C 1
ATOM 576 O O . PHE A 1 83 ? 1.658 -3.992 8.503 1.00 97.25 83 PHE A O 1
ATOM 583 N N . VAL A 1 84 ? 0.918 -1.879 8.778 1.00 96.44 84 VAL A N 1
ATOM 584 C CA . VAL A 1 84 ? 0.537 -1.979 10.188 1.00 96.44 84 VAL A CA 1
ATOM 585 C C . VAL A 1 84 ? -0.833 -1.338 10.393 1.00 96.44 84 VAL A C 1
ATOM 587 O O . VAL A 1 84 ? -1.146 -0.299 9.809 1.00 96.44 84 VAL A O 1
ATOM 590 N N . VAL A 1 85 ? -1.650 -1.978 11.223 1.00 95.50 85 VAL A N 1
ATOM 591 C CA . VAL A 1 85 ? -2.937 -1.467 11.687 1.00 95.50 85 VAL A CA 1
ATOM 592 C C . VAL A 1 85 ? -2.693 -0.638 12.940 1.00 95.50 85 VAL A C 1
ATOM 594 O O . VAL A 1 85 ? -2.188 -1.134 13.950 1.00 95.50 85 VAL A O 1
ATOM 597 N N . ILE A 1 86 ? -3.071 0.629 12.872 1.00 93.56 86 ILE A N 1
ATOM 598 C CA . ILE A 1 86 ? -3.093 1.556 13.994 1.00 93.56 86 ILE A CA 1
ATOM 599 C C . ILE A 1 86 ? -4.544 1.619 14.454 1.00 93.56 86 ILE A C 1
ATOM 601 O O . ILE A 1 86 ? -5.381 2.264 13.820 1.00 93.56 86 ILE A O 1
ATOM 605 N N . GLN A 1 87 ? -4.837 0.895 15.533 1.00 90.50 87 GLN A N 1
ATOM 606 C CA . GLN A 1 87 ? -6.200 0.774 16.029 1.00 90.50 87 GLN A CA 1
ATOM 607 C C . GLN A 1 87 ? -6.713 2.113 16.548 1.00 90.50 87 GLN A C 1
ATOM 609 O O . GLN A 1 87 ? -6.034 2.789 17.330 1.00 90.50 87 GLN A O 1
ATOM 614 N N . ASN A 1 88 ? -7.923 2.477 16.134 1.00 81.12 88 ASN A N 1
ATOM 615 C CA . ASN A 1 88 ? -8.607 3.609 16.736 1.00 81.12 88 ASN A CA 1
ATOM 616 C C . ASN A 1 88 ? -9.037 3.234 18.162 1.00 81.12 88 ASN A C 1
ATOM 618 O O . ASN A 1 88 ? -9.591 2.164 18.394 1.00 81.12 88 ASN A O 1
ATOM 622 N N . ASN A 1 89 ? -8.764 4.109 19.128 1.00 65.38 89 ASN A N 1
ATOM 623 C CA . ASN A 1 89 ? -8.998 3.847 20.551 1.00 65.38 89 ASN A CA 1
ATOM 624 C C . ASN A 1 89 ? -10.291 4.514 21.062 1.00 65.38 89 ASN A C 1
ATOM 626 O O . ASN A 1 89 ? -10.348 4.922 22.223 1.00 65.38 89 ASN A O 1
ATOM 630 N N . ALA A 1 90 ? -11.267 4.713 20.169 1.00 58.56 90 ALA A N 1
ATOM 631 C CA . ALA A 1 90 ? -12.525 5.408 20.442 1.00 58.56 90 ALA A CA 1
ATOM 632 C C . ALA A 1 90 ? -13.606 4.470 20.994 1.00 58.56 90 ALA A C 1
ATOM 634 O O . ALA A 1 90 ? -13.760 3.355 20.448 1.00 58.56 90 ALA A O 1
#

pLDDT: mean 91.67, std 7.93, range [58.56, 98.06]